Protein AF-A0A1H0LGU5-F1 (afdb_monomer_lite)

Structure (mmCIF, N/CA/C/O backbone):
data_AF-A0A1H0LGU5-F1
#
_entry.id   AF-A0A1H0LGU5-F1
#
loop_
_atom_site.group_PDB
_atom_site.id
_atom_site.type_symbol
_atom_site.label_atom_id
_atom_site.label_alt_id
_atom_site.label_comp_id
_atom_site.label_asym_id
_atom_site.label_entity_id
_atom_site.label_seq_id
_atom_site.pdbx_PDB_ins_code
_atom_site.Cartn_x
_atom_site.Cartn_y
_atom_site.Cartn_z
_atom_site.occupancy
_atom_site.B_iso_or_equiv
_atom_site.auth_seq_id
_atom_site.auth_comp_id
_atom_site.auth_asym_id
_atom_site.auth_atom_id
_atom_site.pdbx_PDB_model_num
ATOM 1 N N . MET A 1 1 ? 8.997 0.614 30.401 1.00 44.19 1 MET A N 1
ATOM 2 C CA . MET A 1 1 ? 10.404 0.954 30.107 1.00 44.19 1 MET A CA 1
ATOM 3 C C . MET A 1 1 ? 10.464 1.225 28.614 1.00 44.19 1 MET A C 1
ATOM 5 O O . MET A 1 1 ? 10.147 0.310 27.880 1.00 44.19 1 MET A O 1
ATOM 9 N N . THR A 1 2 ? 10.720 2.488 28.237 1.00 56.44 2 THR A N 1
ATOM 10 C CA . THR A 1 2 ? 11.007 3.016 26.876 1.00 56.44 2 THR A CA 1
ATOM 11 C C . THR A 1 2 ? 10.211 2.429 25.702 1.00 56.44 2 THR A C 1
ATOM 13 O O . THR A 1 2 ? 10.693 1.508 25.062 1.00 56.44 2 THR A O 1
ATOM 16 N N . GLU A 1 3 ? 9.009 2.961 25.423 1.00 60.22 3 GLU A N 1
ATOM 17 C CA . GLU A 1 3 ? 8.250 2.603 24.198 1.00 60.22 3 GLU A CA 1
ATOM 18 C C . GLU A 1 3 ? 7.376 3.739 23.619 1.00 60.22 3 GLU A C 1
ATOM 20 O O . GLU A 1 3 ? 6.592 3.506 22.709 1.00 60.22 3 GLU A O 1
ATOM 25 N N . GLY A 1 4 ? 7.431 4.971 24.140 1.00 62.78 4 GLY A N 1
ATOM 26 C CA . GLY A 1 4 ? 6.508 6.048 23.725 1.00 62.78 4 GLY A CA 1
ATOM 27 C C . GLY A 1 4 ? 7.136 7.078 22.775 1.00 62.78 4 GLY A C 1
ATOM 28 O O . GLY A 1 4 ? 6.604 7.300 21.689 1.00 62.78 4 GLY A O 1
ATOM 29 N N . PRO A 1 5 ? 8.253 7.729 23.160 1.00 70.88 5 PRO A N 1
ATOM 30 C CA . PRO A 1 5 ? 8.891 8.771 22.342 1.00 70.88 5 PRO A CA 1
ATOM 31 C C . PRO A 1 5 ? 10.078 8.277 21.498 1.00 70.88 5 PRO A C 1
ATOM 33 O O . PRO A 1 5 ? 10.444 8.903 20.507 1.00 70.88 5 PRO A O 1
ATOM 36 N N . ASP A 1 6 ? 10.709 7.178 21.899 1.00 84.12 6 ASP A N 1
ATOM 37 C CA . ASP A 1 6 ? 11.930 6.635 21.303 1.00 84.12 6 ASP A CA 1
ATOM 38 C C . ASP A 1 6 ? 11.674 5.921 19.977 1.00 84.12 6 ASP A C 1
ATOM 40 O O . ASP A 1 6 ? 12.372 6.203 19.005 1.00 84.12 6 ASP A O 1
ATOM 44 N N . TRP A 1 7 ? 10.637 5.084 19.891 1.00 85.38 7 TRP A N 1
ATOM 45 C CA . TRP A 1 7 ? 10.238 4.456 18.627 1.00 85.38 7 TRP A CA 1
ATOM 46 C C . TRP A 1 7 ? 9.805 5.499 17.589 1.00 85.38 7 TRP A C 1
ATOM 48 O O . TRP A 1 7 ? 10.097 5.335 16.408 1.00 85.38 7 TRP A O 1
ATOM 58 N N . LEU A 1 8 ? 9.149 6.589 18.015 1.00 85.88 8 LEU A N 1
ATOM 59 C CA . LEU A 1 8 ? 8.695 7.657 17.123 1.00 85.88 8 LEU A CA 1
ATOM 60 C C . LEU A 1 8 ? 9.889 8.409 16.533 1.00 85.88 8 LEU A C 1
ATOM 62 O O . LEU A 1 8 ? 9.930 8.682 15.334 1.00 85.88 8 LEU A O 1
ATOM 66 N N . GLU A 1 9 ? 10.889 8.704 17.359 1.00 88.88 9 GLU A N 1
ATOM 67 C CA . GLU A 1 9 ? 12.146 9.295 16.908 1.00 88.88 9 GLU A CA 1
ATOM 68 C C . GLU A 1 9 ? 12.919 8.332 15.990 1.00 88.88 9 GLU A C 1
ATOM 70 O O . GLU A 1 9 ? 13.473 8.742 14.969 1.00 88.88 9 GLU A O 1
ATOM 75 N N . GLN A 1 10 ? 12.903 7.033 16.291 1.00 88.56 10 GLN A N 1
ATOM 76 C CA . GLN A 1 10 ? 13.534 6.001 15.468 1.00 88.56 10 GLN A CA 1
ATOM 77 C C . GLN A 1 10 ? 12.836 5.849 14.108 1.00 88.56 10 GLN A C 1
ATOM 79 O O . GLN A 1 10 ? 13.504 5.807 13.073 1.00 88.56 10 GLN A O 1
ATOM 84 N N . ALA A 1 11 ? 11.502 5.882 14.090 1.00 88.25 11 ALA A N 1
ATOM 85 C CA . ALA A 1 11 ? 10.690 5.917 12.882 1.00 88.25 11 ALA A CA 1
ATOM 86 C C . ALA A 1 11 ? 10.959 7.193 12.075 1.00 88.25 11 ALA A C 1
ATOM 88 O O . ALA A 1 11 ? 11.183 7.127 10.868 1.00 88.25 11 ALA A O 1
ATOM 89 N N . ARG A 1 12 ? 11.033 8.356 12.732 1.00 89.81 12 ARG A N 1
ATOM 90 C CA . ARG A 1 12 ? 11.333 9.638 12.081 1.00 89.81 12 ARG A CA 1
ATOM 91 C C . ARG A 1 12 ? 12.711 9.636 11.425 1.00 89.81 12 ARG A C 1
ATOM 93 O O . ARG A 1 12 ? 12.847 10.105 10.292 1.00 89.81 12 ARG A O 1
ATOM 100 N N . ARG A 1 13 ? 13.725 9.083 12.092 1.00 91.25 13 ARG A N 1
ATOM 101 C CA . ARG A 1 13 ? 15.075 8.915 11.529 1.00 91.25 13 ARG A CA 1
ATOM 102 C C . ARG A 1 13 ? 15.078 7.971 10.338 1.00 91.25 13 ARG A C 1
ATOM 104 O O . ARG A 1 13 ? 15.709 8.287 9.333 1.00 91.25 13 ARG A O 1
ATOM 111 N N . LEU A 1 14 ? 14.342 6.865 10.419 1.00 89.12 14 LEU A N 1
ATOM 112 C CA . LEU A 1 14 ? 14.226 5.903 9.326 1.00 89.12 14 LEU A CA 1
ATOM 113 C C . LEU A 1 14 ? 13.540 6.520 8.100 1.00 89.12 14 LEU A C 1
ATOM 115 O O . LEU A 1 14 ? 14.070 6.424 6.996 1.00 89.12 14 LEU A O 1
ATOM 119 N N . VAL A 1 15 ? 12.427 7.234 8.293 1.00 91.25 15 VAL A N 1
ATOM 120 C CA . VAL A 1 15 ? 11.724 7.967 7.225 1.00 91.25 15 VAL A CA 1
ATOM 121 C C . VAL A 1 15 ? 12.622 9.041 6.609 1.00 91.25 15 VAL A C 1
ATOM 123 O O . VAL A 1 15 ? 12.689 9.168 5.387 1.00 91.25 15 VAL A O 1
ATOM 126 N N . THR A 1 16 ? 13.353 9.791 7.437 1.00 91.12 16 THR A N 1
ATOM 127 C CA . THR A 1 16 ? 14.267 10.840 6.961 1.00 91.12 16 THR A CA 1
ATOM 128 C C . THR A 1 16 ? 15.419 10.247 6.149 1.00 91.12 16 THR A C 1
ATOM 130 O O . THR A 1 16 ? 15.730 10.757 5.073 1.00 91.12 16 THR A O 1
ATOM 133 N N . GLY A 1 17 ? 16.019 9.152 6.623 1.00 90.88 17 GLY A N 1
ATOM 134 C CA . GLY A 1 17 ? 17.076 8.437 5.910 1.00 90.88 17 GLY A CA 1
ATOM 135 C C . GLY A 1 17 ? 16.588 7.881 4.574 1.00 90.88 17 GLY A C 1
ATOM 136 O O . GLY A 1 17 ? 17.214 8.120 3.545 1.00 90.88 17 GLY A O 1
ATOM 137 N N . LEU A 1 18 ? 15.414 7.241 4.564 1.00 87.50 18 LEU A N 1
ATOM 138 C CA . LEU A 1 18 ? 14.796 6.726 3.343 1.00 87.50 18 LEU A CA 1
ATOM 139 C C . LEU A 1 18 ? 14.527 7.846 2.327 1.00 87.50 18 LEU A C 1
ATOM 141 O O . LEU A 1 18 ? 14.843 7.696 1.148 1.00 87.50 18 LEU A O 1
ATOM 145 N N . GLY A 1 19 ? 14.003 8.990 2.779 1.00 82.06 19 GLY A N 1
ATOM 146 C CA . GLY A 1 19 ? 13.762 10.158 1.931 1.00 82.06 19 GLY A CA 1
ATOM 147 C C . GLY A 1 19 ? 15.044 10.751 1.338 1.00 82.06 19 GLY A C 1
ATOM 148 O O . GLY A 1 19 ? 15.054 11.155 0.176 1.00 82.06 19 GLY A O 1
ATOM 149 N N . GLN A 1 20 ? 16.146 10.762 2.095 1.00 83.44 20 GLN A N 1
ATOM 150 C CA . GLN A 1 20 ? 17.454 11.198 1.597 1.00 83.44 20 GLN A CA 1
ATOM 151 C C . GLN A 1 20 ? 17.989 10.259 0.511 1.00 83.44 20 GLN A C 1
ATOM 153 O O . GLN A 1 20 ? 18.450 10.750 -0.519 1.00 83.44 20 GLN A O 1
ATOM 158 N N . THR A 1 21 ? 17.877 8.941 0.705 1.00 79.62 21 THR A N 1
ATOM 159 C CA . THR A 1 21 ? 18.305 7.927 -0.274 1.00 79.62 21 THR A CA 1
ATOM 160 C C . THR A 1 21 ? 17.455 7.952 -1.546 1.00 79.62 21 THR A C 1
ATOM 162 O O . THR A 1 21 ? 17.991 7.881 -2.651 1.00 79.62 21 THR A O 1
ATOM 165 N N . LEU A 1 22 ? 16.132 8.104 -1.422 1.00 77.00 22 LEU A N 1
ATOM 166 C CA . LEU A 1 22 ? 15.253 8.273 -2.583 1.00 77.00 22 LEU A CA 1
ATOM 167 C C . LEU A 1 22 ? 15.563 9.581 -3.319 1.00 77.00 22 LEU A C 1
ATOM 169 O O . LEU A 1 22 ? 15.680 9.599 -4.541 1.00 77.00 22 LEU A O 1
ATOM 173 N N . GLY A 1 23 ? 15.731 10.676 -2.575 1.00 77.44 23 GLY A N 1
ATOM 174 C CA . GLY A 1 23 ? 16.036 11.987 -3.135 1.00 77.44 23 GLY A CA 1
ATOM 175 C C . GLY A 1 23 ? 17.388 12.034 -3.850 1.00 77.44 23 GLY A C 1
ATOM 176 O O . GLY A 1 23 ? 17.492 12.687 -4.887 1.00 77.44 23 GLY A O 1
ATOM 177 N N . SER A 1 24 ? 18.415 11.343 -3.340 1.00 77.38 24 SER A N 1
ATOM 178 C CA . SER A 1 24 ? 19.692 11.201 -4.049 1.00 77.38 24 SER A CA 1
ATOM 179 C C . SER A 1 24 ? 19.524 10.375 -5.318 1.00 77.38 24 SER A C 1
ATOM 181 O O . SER A 1 24 ? 19.890 10.861 -6.377 1.00 77.38 24 SER A O 1
ATOM 183 N N . ALA A 1 25 ? 18.854 9.220 -5.260 1.00 71.69 25 ALA A N 1
ATOM 184 C CA . ALA A 1 25 ? 18.624 8.380 -6.438 1.00 71.69 25 ALA A CA 1
ATOM 185 C C . ALA A 1 25 ? 17.852 9.105 -7.558 1.00 71.69 25 ALA A C 1
ATOM 187 O O . ALA A 1 25 ? 18.161 8.938 -8.737 1.00 71.69 25 ALA A O 1
ATOM 188 N N . VAL A 1 26 ? 16.872 9.944 -7.205 1.00 71.75 26 VAL A N 1
ATOM 189 C CA . VAL A 1 26 ? 16.137 10.777 -8.172 1.00 71.75 26 VAL A CA 1
ATOM 190 C C . VAL A 1 26 ? 17.032 11.863 -8.766 1.00 71.75 26 VAL A C 1
ATOM 192 O O . VAL A 1 26 ? 17.000 12.074 -9.976 1.00 71.75 26 VAL A O 1
ATOM 195 N N . ARG A 1 27 ? 17.841 12.549 -7.948 1.00 72.19 27 ARG A N 1
ATOM 196 C CA . ARG A 1 27 ? 18.778 13.575 -8.438 1.00 72.19 27 ARG A CA 1
ATOM 197 C C . ARG A 1 27 ? 19.869 12.980 -9.320 1.00 72.19 27 ARG A C 1
ATOM 199 O O . ARG A 1 27 ? 20.171 13.561 -10.354 1.00 72.19 27 ARG A O 1
ATOM 206 N N . ASP A 1 28 ? 20.399 11.820 -8.953 1.00 69.06 28 AS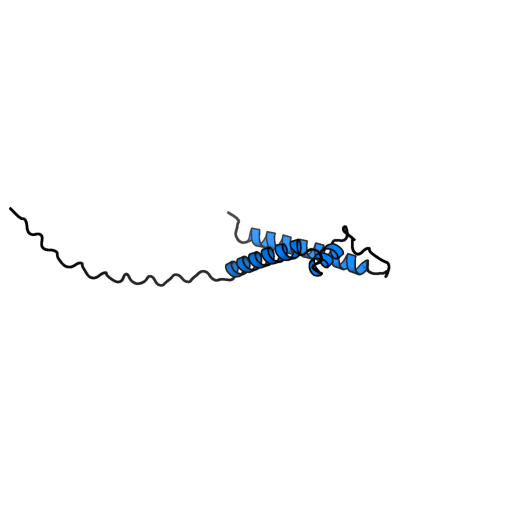P A N 1
ATOM 207 C CA . ASP A 1 28 ? 21.407 11.097 -9.725 1.00 69.06 28 ASP A CA 1
ATOM 208 C C . ASP A 1 28 ? 20.813 10.593 -11.048 1.00 69.06 28 ASP A C 1
ATOM 210 O O . ASP A 1 28 ? 21.428 10.734 -12.102 1.00 69.06 28 ASP A O 1
ATOM 214 N N . GLY A 1 29 ? 19.568 10.102 -11.025 1.00 62.66 29 GLY A N 1
ATOM 215 C CA . GLY A 1 29 ? 18.814 9.751 -12.230 1.00 62.66 29 GLY A CA 1
ATOM 216 C C . GLY A 1 29 ? 18.505 10.955 -13.129 1.00 62.66 29 GLY A C 1
ATOM 217 O O . GLY A 1 29 ? 18.566 10.838 -14.350 1.00 62.66 29 GLY A O 1
ATOM 218 N N . ALA A 1 30 ? 18.225 12.124 -12.546 1.00 60.59 30 ALA A N 1
ATOM 219 C CA . ALA A 1 30 ? 18.019 13.369 -13.285 1.00 60.59 30 ALA A CA 1
ATOM 220 C C . ALA A 1 30 ? 19.331 13.916 -13.879 1.00 60.59 30 ALA A C 1
ATOM 222 O O . ALA A 1 30 ? 19.338 14.385 -15.014 1.00 60.59 30 ALA A O 1
ATOM 223 N N . ALA A 1 31 ? 20.447 13.810 -13.151 1.00 59.88 31 ALA A N 1
AT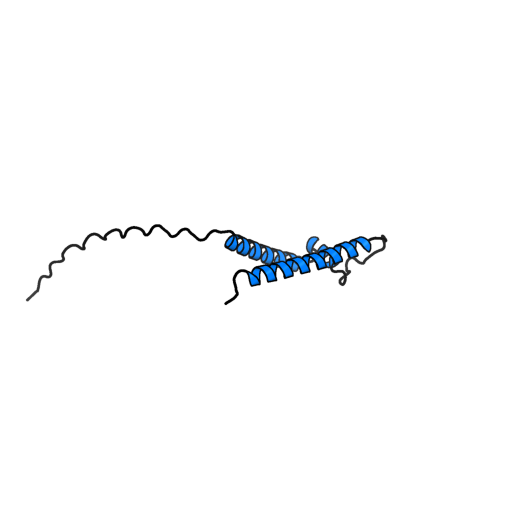OM 224 C CA . ALA A 1 31 ? 21.779 14.195 -13.620 1.00 59.88 31 ALA A CA 1
ATOM 225 C C . ALA A 1 31 ? 22.304 13.258 -14.723 1.00 59.88 31 ALA A C 1
ATOM 227 O O . ALA A 1 31 ? 23.002 13.705 -15.631 1.00 59.88 31 ALA A O 1
ATOM 228 N N . ALA A 1 32 ? 21.921 11.978 -14.692 1.00 58.00 32 ALA A N 1
ATOM 229 C CA . ALA A 1 32 ? 22.206 11.005 -15.746 1.00 58.00 32 ALA A CA 1
ATOM 230 C C . ALA A 1 32 ? 21.336 11.184 -17.012 1.00 58.00 32 ALA A C 1
ATOM 232 O O . ALA A 1 32 ? 21.626 10.575 -18.039 1.00 58.00 32 ALA A O 1
ATOM 233 N N . GLY A 1 33 ? 20.308 12.045 -16.984 1.00 49.88 33 GLY A N 1
ATOM 234 C CA . GLY A 1 33 ? 19.380 12.318 -18.095 1.00 49.88 33 GLY A CA 1
ATOM 235 C C . GLY A 1 33 ? 19.957 13.117 -19.275 1.00 49.88 33 GLY A C 1
ATOM 236 O O . GLY A 1 33 ? 19.204 13.696 -20.056 1.00 49.88 33 GLY A O 1
ATOM 237 N N . GLY A 1 34 ? 21.282 13.173 -19.414 1.00 47.56 34 GLY A N 1
ATOM 238 C CA . GLY A 1 34 ? 22.007 13.962 -20.409 1.00 47.56 34 GLY A CA 1
ATOM 239 C C . GLY A 1 34 ? 22.461 13.186 -21.650 1.00 47.56 34 GLY A C 1
ATOM 240 O O . GLY A 1 34 ? 23.610 13.338 -22.044 1.00 47.56 34 GLY A O 1
ATOM 241 N N . ALA A 1 35 ? 21.607 12.358 -22.261 1.00 48.47 35 ALA A N 1
ATOM 242 C CA . ALA A 1 35 ? 21.729 11.934 -23.665 1.00 48.47 35 ALA A CA 1
ATOM 243 C C . ALA A 1 35 ? 20.403 11.303 -24.150 1.00 48.47 35 ALA A C 1
ATOM 245 O O . ALA A 1 35 ? 19.966 10.306 -23.573 1.00 48.47 35 ALA A O 1
ATOM 246 N N . PRO A 1 36 ? 19.747 11.820 -25.208 1.00 49.12 36 PRO A N 1
ATOM 247 C CA . PRO A 1 36 ? 18.577 11.179 -25.801 1.00 49.12 36 PRO A CA 1
ATOM 248 C C . PRO A 1 36 ? 19.032 9.960 -26.616 1.00 49.12 36 PRO A C 1
ATOM 250 O O . PRO A 1 36 ? 19.245 10.032 -27.822 1.00 49.12 36 PRO A O 1
ATOM 253 N N . GLY A 1 37 ? 19.236 8.837 -25.930 1.00 50.75 37 GLY A N 1
ATOM 254 C CA . GLY A 1 37 ? 19.708 7.589 -26.517 1.00 50.75 37 GLY A CA 1
ATOM 255 C C . GLY A 1 37 ? 19.165 6.380 -25.763 1.00 50.75 37 GLY A C 1
ATOM 256 O O . GLY A 1 37 ? 19.805 5.883 -24.848 1.00 50.75 37 GLY A O 1
ATOM 257 N N . ALA A 1 38 ? 17.969 5.941 -26.164 1.00 54.31 38 ALA A N 1
ATOM 258 C CA . ALA A 1 38 ? 17.432 4.582 -26.046 1.00 54.31 38 ALA A CA 1
ATOM 259 C C . ALA A 1 38 ? 17.857 3.757 -24.812 1.00 54.31 38 ALA A C 1
ATOM 261 O O . ALA A 1 38 ? 18.577 2.764 -24.928 1.00 54.31 38 ALA A O 1
ATOM 262 N N . HIS A 1 39 ? 17.314 4.077 -23.636 1.00 56.91 39 HIS A N 1
ATOM 263 C CA . HIS A 1 39 ? 17.115 3.016 -22.652 1.00 56.91 39 HIS A CA 1
ATOM 264 C C . HIS A 1 39 ? 15.960 2.134 -23.146 1.00 56.91 39 HIS A C 1
ATOM 266 O O . HIS A 1 39 ? 14.891 2.675 -23.444 1.00 56.91 39 HIS A O 1
ATOM 272 N N . PRO A 1 40 ? 16.144 0.806 -23.275 1.00 58.53 40 PRO A N 1
ATOM 273 C CA . PRO A 1 40 ? 15.035 -0.078 -23.603 1.00 58.53 40 PRO A CA 1
ATOM 274 C C . PRO A 1 40 ? 13.938 0.117 -22.551 1.00 58.53 40 PRO A C 1
ATOM 276 O O . PRO A 1 40 ? 14.242 0.242 -21.362 1.00 58.53 40 PRO A O 1
ATOM 279 N N . ALA A 1 41 ? 12.670 0.148 -22.979 1.00 56.50 41 ALA A N 1
ATOM 280 C CA . ALA A 1 41 ? 11.519 0.273 -22.076 1.00 56.50 41 ALA A CA 1
ATOM 281 C C . ALA A 1 41 ? 11.547 -0.790 -20.955 1.00 56.50 41 ALA A C 1
ATOM 283 O O . ALA A 1 41 ? 11.048 -0.566 -19.858 1.00 56.50 41 ALA A O 1
ATOM 284 N N . ASP A 1 42 ? 12.249 -1.895 -21.206 1.00 57.22 42 ASP A N 1
ATOM 285 C CA . ASP A 1 42 ? 12.507 -3.005 -20.299 1.00 57.22 42 ASP A CA 1
ATOM 286 C C . ASP A 1 42 ? 13.701 -2.819 -19.346 1.00 57.22 42 ASP A C 1
ATOM 288 O O . ASP A 1 42 ? 14.267 -3.814 -18.891 1.00 57.22 42 ASP A O 1
ATOM 292 N N . CYS A 1 43 ? 14.155 -1.600 -19.036 1.00 68.62 43 CYS A N 1
ATOM 293 C CA . CYS A 1 43 ? 15.268 -1.414 -18.099 1.00 68.62 43 CYS A CA 1
ATOM 294 C C . CYS A 1 43 ? 14.876 -1.871 -16.677 1.00 68.62 43 CYS A C 1
ATOM 296 O O . CYS A 1 43 ? 14.310 -1.115 -15.890 1.00 68.62 43 CYS A O 1
ATOM 298 N N . ARG A 1 44 ? 15.189 -3.131 -16.341 1.00 65.25 44 ARG A N 1
ATOM 299 C CA . ARG A 1 44 ? 14.780 -3.791 -15.081 1.00 65.25 44 ARG A CA 1
ATOM 300 C C . ARG A 1 44 ? 15.666 -3.443 -13.886 1.00 65.25 44 ARG A C 1
ATOM 302 O O . ARG A 1 44 ? 15.308 -3.768 -12.757 1.00 65.25 44 ARG A O 1
ATOM 309 N N . TRP A 1 45 ? 16.812 -2.814 -14.148 1.00 70.44 45 TRP A N 1
ATOM 310 C CA . TRP A 1 45 ? 17.838 -2.488 -13.155 1.00 70.44 45 TRP A CA 1
ATOM 311 C C . TRP A 1 45 ? 17.706 -1.044 -12.645 1.00 70.44 45 TRP A C 1
ATOM 313 O O . TRP A 1 45 ? 18.014 -0.768 -11.491 1.00 70.44 45 TRP A O 1
ATOM 323 N N . CYS A 1 46 ? 17.193 -0.106 -13.447 1.00 75.38 46 CYS A N 1
ATOM 324 C CA . CYS A 1 46 ? 17.024 1.268 -12.977 1.00 75.38 46 CYS A CA 1
ATOM 325 C C . CYS A 1 46 ? 15.786 1.386 -12.058 1.00 75.38 46 CYS A C 1
ATOM 327 O O . CYS A 1 46 ? 14.665 1.179 -12.535 1.00 75.38 46 CYS A O 1
ATOM 329 N N . PRO A 1 47 ? 15.937 1.768 -10.772 1.00 71.62 47 PRO A N 1
ATOM 330 C CA . PRO A 1 47 ? 14.809 1.894 -9.845 1.00 71.62 47 PRO A CA 1
ATOM 331 C C . PRO A 1 47 ? 13.809 2.978 -10.273 1.00 71.62 47 PRO A C 1
ATOM 333 O O . PRO A 1 47 ? 12.614 2.844 -10.027 1.00 71.62 47 PRO A O 1
ATOM 336 N N . VAL A 1 48 ? 14.267 4.017 -10.982 1.00 76.56 48 VAL A N 1
ATOM 337 C CA . VAL A 1 48 ? 13.394 5.066 -11.532 1.00 76.56 48 VAL A CA 1
ATOM 338 C C . VAL A 1 48 ? 12.519 4.518 -12.665 1.00 76.56 48 VAL A C 1
ATOM 340 O O . VAL A 1 48 ? 11.319 4.779 -12.694 1.00 76.56 48 VAL A O 1
ATOM 343 N N . CYS A 1 49 ? 13.081 3.715 -13.575 1.00 76.12 49 CYS A N 1
ATOM 344 C CA . CYS A 1 49 ? 12.317 3.095 -14.662 1.00 76.12 49 CYS A CA 1
ATOM 345 C C . CYS A 1 49 ? 11.295 2.076 -14.138 1.00 76.12 49 CYS A C 1
ATOM 347 O O . CYS A 1 49 ? 10.181 2.026 -14.654 1.00 76.12 49 CYS A O 1
ATOM 349 N N . GLN A 1 50 ? 11.644 1.327 -13.087 1.00 76.00 50 GLN A N 1
ATOM 350 C CA . GLN A 1 50 ? 10.721 0.417 -12.400 1.00 76.00 50 GLN A CA 1
ATOM 351 C C . GLN A 1 50 ? 9.581 1.168 -11.698 1.00 76.00 50 GLN A C 1
ATOM 353 O O . GLN A 1 50 ? 8.427 0.769 -11.795 1.00 76.00 50 GLN A O 1
ATOM 358 N N . ALA A 1 51 ? 9.859 2.298 -11.043 1.00 75.81 51 ALA A N 1
ATOM 359 C CA . ALA A 1 51 ? 8.794 3.134 -10.487 1.00 75.81 51 ALA A CA 1
ATOM 360 C C . ALA A 1 51 ? 7.885 3.697 -11.595 1.00 75.81 51 ALA A C 1
ATOM 362 O O . ALA A 1 51 ? 6.661 3.692 -11.472 1.00 75.81 51 ALA A O 1
ATOM 363 N N . ALA A 1 52 ? 8.471 4.130 -12.714 1.00 77.19 52 ALA A N 1
ATOM 364 C CA . ALA A 1 52 ? 7.725 4.651 -13.853 1.00 77.19 52 ALA A CA 1
ATOM 365 C C . ALA A 1 52 ? 6.873 3.590 -14.573 1.00 77.19 52 ALA A C 1
ATOM 367 O O . ALA A 1 52 ? 5.861 3.957 -15.165 1.00 77.19 52 ALA A O 1
ATOM 368 N N . SER A 1 53 ? 7.252 2.306 -14.569 1.00 73.31 53 SER A N 1
ATOM 369 C CA . SER A 1 53 ? 6.435 1.228 -15.156 1.00 73.31 53 SER A CA 1
ATOM 370 C C . SER A 1 53 ? 5.220 0.901 -14.283 1.00 73.31 53 SER A C 1
ATOM 372 O O . SER A 1 53 ? 4.119 0.733 -14.806 1.00 73.31 53 SER A O 1
ATOM 374 N N . VAL A 1 54 ? 5.378 0.925 -12.954 1.00 75.12 54 VAL A N 1
ATOM 375 C CA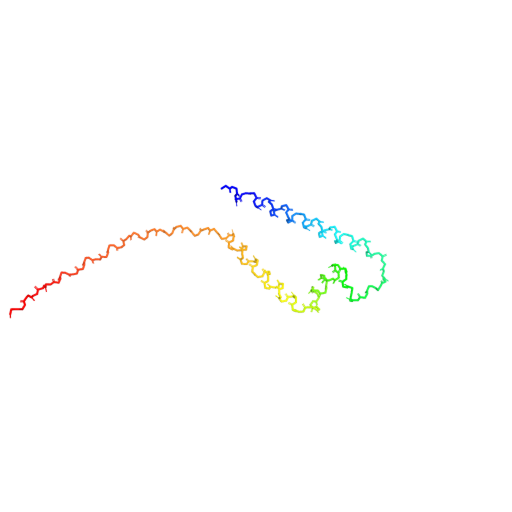 . VAL A 1 54 ? 4.259 0.808 -12.001 1.00 75.12 54 VAL A CA 1
ATOM 376 C C . VAL A 1 54 ? 3.300 1.995 -12.136 1.00 75.12 54 VAL A C 1
ATOM 378 O O . VAL A 1 54 ? 2.092 1.797 -12.246 1.00 75.12 54 VAL A O 1
ATOM 381 N N . LEU A 1 55 ? 3.820 3.228 -12.215 1.00 77.06 55 LEU A N 1
ATOM 382 C CA . LEU A 1 55 ? 3.003 4.436 -12.414 1.00 77.06 55 LEU A CA 1
ATOM 383 C C . LEU A 1 55 ? 2.275 4.458 -13.765 1.00 77.06 55 LEU A C 1
ATOM 385 O O . LEU A 1 55 ? 1.176 4.996 -13.858 1.00 77.06 55 LEU A O 1
ATOM 389 N N . ARG A 1 56 ? 2.873 3.876 -14.810 1.00 78.31 56 ARG A N 1
ATOM 390 C CA . ARG A 1 56 ? 2.242 3.728 -16.131 1.00 78.31 56 ARG A CA 1
ATOM 391 C C . ARG A 1 56 ? 1.223 2.589 -16.201 1.00 78.31 56 ARG A C 1
ATOM 393 O O . ARG A 1 56 ? 0.564 2.454 -17.226 1.00 78.31 56 ARG A O 1
ATOM 400 N N . GLY A 1 57 ? 1.078 1.790 -15.142 1.00 74.81 57 GLY A N 1
ATOM 401 C CA . GLY A 1 57 ? 0.147 0.662 -15.114 1.00 74.81 57 GLY A CA 1
ATOM 402 C C . GLY A 1 57 ? 0.594 -0.529 -15.966 1.00 74.81 57 GLY A C 1
ATOM 403 O O . GLY A 1 57 ? -0.215 -1.397 -16.270 1.00 74.81 57 GLY A O 1
ATOM 404 N N . GLU A 1 58 ? 1.879 -0.617 -16.330 1.00 78.81 58 GLU A N 1
ATOM 405 C CA . GLU A 1 58 ? 2.434 -1.771 -17.063 1.00 78.81 58 GLU A CA 1
ATOM 406 C C . GLU A 1 58 ? 2.495 -3.047 -16.192 1.00 78.81 58 GLU A C 1
ATOM 408 O O . GLU A 1 58 ? 2.828 -4.132 -16.671 1.00 78.81 58 GLU A O 1
ATOM 413 N N . ARG A 1 59 ? 2.190 -2.912 -14.894 1.00 75.38 59 ARG A N 1
ATOM 414 C CA . ARG A 1 59 ? 2.154 -3.969 -13.876 1.00 75.38 59 ARG A CA 1
ATOM 415 C C . ARG A 1 59 ? 0.869 -3.847 -13.043 1.00 75.38 59 ARG A C 1
ATOM 417 O O . ARG A 1 59 ? 0.953 -3.414 -11.892 1.00 75.38 59 ARG A O 1
ATOM 424 N N . PRO A 1 60 ? -0.307 -4.182 -13.600 1.00 74.25 60 PRO A N 1
ATOM 425 C CA . PRO A 1 60 ? -1.586 -3.979 -12.919 1.00 74.25 60 PRO A CA 1
ATOM 426 C C . PRO A 1 60 ? -1.646 -4.691 -11.560 1.00 74.25 60 PRO A C 1
ATOM 428 O O . PRO A 1 60 ? -2.138 -4.118 -10.597 1.00 74.25 60 PRO A O 1
ATOM 431 N N . GLU A 1 61 ? -1.023 -5.864 -11.429 1.00 77.00 61 GLU A N 1
ATOM 432 C CA . GLU A 1 61 ? -0.989 -6.621 -10.172 1.00 77.00 61 GLU A CA 1
ATOM 433 C C . GLU A 1 61 ? -0.225 -5.883 -9.059 1.00 77.00 61 GLU A C 1
ATOM 435 O O . GLU A 1 61 ? -0.580 -5.958 -7.884 1.00 77.00 61 GLU A O 1
ATOM 440 N N . VAL A 1 62 ? 0.839 -5.157 -9.421 1.00 81.88 62 VAL A N 1
ATOM 441 C CA . VAL A 1 62 ? 1.640 -4.371 -8.469 1.00 81.88 62 VAL A CA 1
ATOM 442 C C . VAL A 1 62 ? 0.905 -3.091 -8.091 1.00 81.88 62 VAL A C 1
ATOM 444 O O . VAL A 1 62 ? 0.957 -2.674 -6.936 1.00 81.88 62 VAL A O 1
ATOM 447 N N . THR A 1 63 ? 0.220 -2.473 -9.051 1.00 81.56 63 THR A N 1
ATOM 448 C CA . THR A 1 63 ? -0.586 -1.274 -8.817 1.00 81.56 63 THR A CA 1
ATOM 449 C C . THR A 1 63 ? -1.767 -1.567 -7.890 1.00 81.56 63 THR A C 1
ATOM 451 O O . THR A 1 63 ? -1.998 -0.787 -6.967 1.00 81.56 63 THR A O 1
ATOM 454 N N . ASP A 1 64 ? -2.448 -2.702 -8.062 1.00 84.69 64 ASP A N 1
ATOM 455 C CA . ASP A 1 64 ? -3.543 -3.127 -7.182 1.00 84.69 64 ASP A CA 1
ATOM 456 C C . ASP A 1 64 ? -3.041 -3.407 -5.759 1.00 84.69 64 ASP A C 1
ATOM 458 O O . ASP A 1 64 ? -3.548 -2.834 -4.794 1.00 84.69 64 ASP A O 1
ATOM 462 N N . ALA A 1 65 ? -1.960 -4.183 -5.616 1.00 85.44 65 ALA A N 1
ATOM 463 C CA . ALA A 1 65 ? -1.354 -4.434 -4.307 1.00 85.44 65 ALA A CA 1
ATOM 464 C C . ALA A 1 65 ? -0.881 -3.136 -3.622 1.00 85.44 65 ALA A C 1
ATOM 466 O O . ALA A 1 65 ? -0.993 -2.984 -2.405 1.00 85.44 65 ALA A O 1
ATOM 467 N N . LEU A 1 66 ? -0.367 -2.173 -4.395 1.00 85.38 66 LEU A N 1
ATOM 468 C CA . LEU A 1 66 ? 0.010 -0.858 -3.884 1.00 85.38 66 LEU A CA 1
ATOM 469 C C . LEU A 1 66 ? -1.214 -0.074 -3.395 1.00 85.38 66 LEU A C 1
ATOM 471 O O . LEU A 1 66 ? -1.141 0.563 -2.343 1.00 85.38 66 LEU A O 1
ATOM 475 N N . ALA A 1 67 ? -2.332 -0.125 -4.119 1.00 87.38 67 ALA A N 1
ATOM 476 C CA . ALA A 1 67 ? -3.577 0.519 -3.713 1.00 87.38 67 ALA A CA 1
ATOM 477 C C . ALA A 1 67 ? -4.116 -0.065 -2.396 1.00 87.38 67 ALA A C 1
ATOM 479 O O . ALA A 1 67 ? -4.518 0.699 -1.513 1.00 87.38 67 ALA A O 1
ATOM 480 N N . ASP A 1 68 ? -4.050 -1.385 -2.216 1.00 91.00 68 ASP A N 1
ATOM 481 C CA . ASP A 1 68 ? -4.444 -2.046 -0.967 1.00 91.00 68 ASP A CA 1
ATOM 482 C C . ASP A 1 68 ? -3.566 -1.606 0.211 1.00 91.00 68 ASP A C 1
ATOM 484 O O . ASP A 1 68 ? -4.074 -1.237 1.275 1.00 91.00 68 ASP A O 1
ATOM 488 N N . VAL A 1 69 ? -2.243 -1.561 0.016 1.00 92.94 69 VAL A N 1
ATOM 489 C CA . VAL A 1 69 ? -1.295 -1.094 1.042 1.00 92.94 69 VAL A CA 1
ATOM 490 C C . VAL A 1 69 ? -1.551 0.368 1.407 1.00 92.94 69 VAL A C 1
ATOM 492 O O . VAL A 1 69 ? -1.587 0.710 2.591 1.00 92.94 69 VAL A O 1
ATOM 495 N N . LEU A 1 70 ? -1.767 1.240 0.418 1.00 90.50 70 LEU A N 1
ATOM 496 C CA . LEU A 1 70 ? -2.092 2.649 0.653 1.00 90.50 70 LEU A CA 1
ATOM 497 C C . LEU A 1 70 ? -3.434 2.811 1.376 1.00 90.50 70 LEU A C 1
ATOM 499 O O . LEU A 1 70 ? -3.550 3.650 2.271 1.00 90.50 70 LEU A O 1
ATOM 503 N N . THR A 1 71 ? -4.427 1.985 1.047 1.00 92.69 71 THR A N 1
ATOM 504 C CA . THR A 1 71 ? -5.728 1.970 1.728 1.00 92.69 71 THR A CA 1
ATOM 505 C C . THR A 1 71 ? -5.579 1.568 3.195 1.00 92.69 71 THR A C 1
ATOM 507 O O . THR A 1 71 ? -6.093 2.260 4.078 1.00 92.69 71 THR A O 1
ATOM 510 N N . ALA A 1 72 ? -4.824 0.503 3.478 1.00 92.88 72 ALA A N 1
ATOM 511 C CA . ALA A 1 72 ? -4.538 0.060 4.841 1.00 92.88 72 ALA A CA 1
ATOM 512 C C . ALA A 1 72 ? -3.760 1.121 5.638 1.00 92.88 72 ALA A C 1
ATOM 514 O O . ALA A 1 72 ? -4.106 1.424 6.782 1.00 92.88 72 ALA A O 1
ATOM 515 N N . ALA A 1 73 ? -2.758 1.753 5.021 1.00 91.94 73 ALA A N 1
ATOM 516 C CA . ALA A 1 73 ? -2.002 2.842 5.631 1.00 91.94 73 ALA A CA 1
ATOM 517 C C . ALA A 1 73 ? -2.899 4.048 5.958 1.00 91.94 73 ALA A C 1
ATOM 519 O O . ALA A 1 73 ? -2.823 4.596 7.057 1.00 91.94 73 ALA A O 1
ATOM 520 N N . ALA A 1 74 ? -3.797 4.436 5.048 1.00 91.81 74 ALA A N 1
ATOM 521 C CA . ALA A 1 74 ? -4.750 5.520 5.280 1.00 91.81 74 ALA A CA 1
ATOM 522 C C . ALA A 1 74 ? -5.739 5.204 6.415 1.00 91.81 74 ALA A C 1
ATOM 524 O O . ALA A 1 74 ? -6.135 6.110 7.152 1.00 91.81 74 ALA A O 1
ATOM 525 N N . ALA A 1 75 ? -6.146 3.941 6.566 1.00 92.06 75 ALA A N 1
ATOM 526 C CA . ALA A 1 75 ? -6.979 3.501 7.682 1.00 92.06 75 ALA A CA 1
ATOM 527 C C . ALA A 1 75 ? -6.222 3.582 9.018 1.00 92.06 75 ALA A C 1
ATOM 529 O O . ALA A 1 75 ? -6.750 4.125 9.987 1.00 92.06 75 ALA A O 1
ATOM 530 N N . ALA A 1 76 ? -4.966 3.128 9.054 1.00 90.31 76 ALA A N 1
ATOM 531 C CA . ALA A 1 76 ? -4.121 3.221 10.242 1.00 90.31 76 ALA A CA 1
ATOM 532 C C . ALA A 1 76 ? -3.870 4.681 10.660 1.00 90.31 76 ALA A C 1
ATOM 534 O O . ALA A 1 76 ? -4.019 5.022 11.831 1.00 90.31 76 ALA A O 1
ATOM 535 N N . LEU A 1 77 ? -3.562 5.565 9.703 1.00 89.50 77 LEU A N 1
ATOM 536 C CA . LEU A 1 77 ? -3.372 6.996 9.965 1.00 89.50 77 LEU A CA 1
ATOM 537 C C . LEU A 1 77 ? -4.643 7.664 10.501 1.00 89.50 77 LEU A C 1
ATOM 539 O O . LEU A 1 77 ? -4.550 8.501 11.394 1.00 89.50 77 LEU A O 1
ATOM 543 N N . ARG A 1 78 ? -5.827 7.276 10.007 1.00 89.25 78 ARG A N 1
ATOM 544 C CA . ARG A 1 78 ? -7.105 7.736 10.570 1.00 89.25 78 ARG A CA 1
ATOM 545 C C . ARG A 1 78 ? -7.287 7.280 12.013 1.00 89.25 78 ARG A C 1
ATOM 547 O O . ARG A 1 78 ? -7.637 8.101 12.846 1.00 89.25 78 ARG A O 1
ATOM 554 N N . GLY A 1 79 ? -6.967 6.024 12.320 1.00 88.69 79 GLY A N 1
ATOM 555 C CA . GLY A 1 79 ? -7.007 5.520 13.696 1.00 88.69 79 GLY A CA 1
ATOM 556 C C . GLY A 1 79 ? -6.071 6.269 14.650 1.00 88.69 79 GLY A C 1
ATOM 557 O O . GLY A 1 79 ? -6.408 6.448 15.812 1.00 88.69 79 GLY A O 1
ATOM 558 N N . LEU A 1 80 ? -4.921 6.747 14.163 1.00 85.88 80 LEU A N 1
ATOM 559 C CA . LEU A 1 80 ? -3.997 7.576 14.948 1.00 85.88 80 LEU A CA 1
ATOM 560 C C . LEU A 1 80 ? -4.462 9.033 15.096 1.00 85.88 80 LEU A C 1
ATOM 562 O O . LEU A 1 80 ? -4.076 9.698 16.055 1.00 85.88 80 LEU A O 1
ATOM 566 N N . ALA A 1 81 ? -5.227 9.545 14.130 1.00 88.69 81 ALA A N 1
ATOM 567 C CA . ALA A 1 81 ? -5.752 10.908 14.142 1.00 88.69 81 ALA A CA 1
ATOM 568 C C . ALA A 1 81 ? -7.049 11.040 14.956 1.00 88.69 81 ALA A C 1
ATOM 570 O O . ALA A 1 81 ? -7.362 12.138 15.416 1.00 88.69 81 ALA A O 1
ATOM 571 N N . GLU A 1 82 ? -7.798 9.946 15.120 1.00 85.50 82 GLU A N 1
ATOM 572 C CA . GLU A 1 82 ? -9.024 9.921 15.911 1.00 85.50 82 GLU A CA 1
ATOM 573 C C . GLU A 1 82 ? -8.681 10.130 17.399 1.00 85.50 82 GLU A C 1
ATOM 575 O O . GLU A 1 82 ? -7.920 9.346 17.979 1.00 85.50 82 GLU A O 1
ATOM 580 N N . PRO A 1 83 ? -9.207 11.183 18.050 1.00 75.06 83 PRO A N 1
A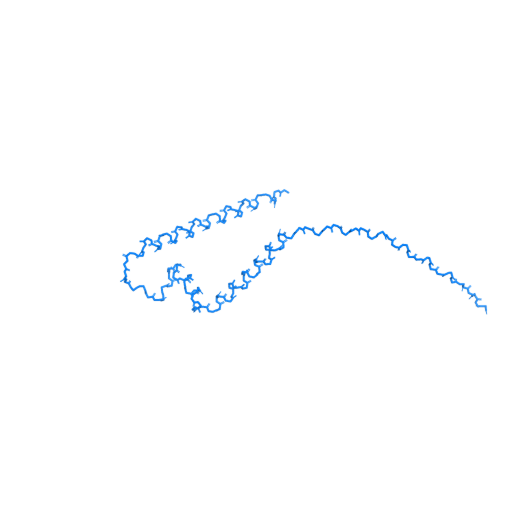TOM 581 C CA . PRO A 1 83 ? -9.060 11.328 19.488 1.00 75.06 83 PRO A CA 1
ATOM 582 C C . PRO A 1 83 ? -9.762 10.156 20.193 1.00 75.06 83 PRO A C 1
ATOM 584 O O . PRO A 1 83 ? -10.774 9.657 19.692 1.00 75.06 83 PRO A O 1
ATOM 587 N N . PRO A 1 84 ? -9.262 9.704 21.360 1.00 76.75 84 PRO A N 1
ATOM 588 C CA . PRO A 1 84 ? -9.930 8.648 22.105 1.00 76.75 84 PRO A CA 1
ATOM 589 C C . PRO A 1 84 ? -11.384 9.061 22.364 1.00 76.75 84 PRO A C 1
ATOM 591 O O . PRO A 1 84 ? -11.624 10.235 22.679 1.00 76.75 84 PRO A O 1
ATOM 594 N N . PRO A 1 85 ? -12.351 8.132 22.227 1.00 75.56 85 PRO A N 1
ATOM 595 C CA . PRO A 1 85 ? -13.737 8.445 22.520 1.00 75.56 85 PRO A CA 1
ATOM 596 C C . PRO A 1 85 ? -13.800 9.017 23.933 1.00 75.56 85 PRO A C 1
ATOM 598 O O . PRO A 1 85 ? -13.235 8.443 24.870 1.00 75.56 85 PRO A O 1
ATOM 601 N N . ALA A 1 86 ? -14.445 10.178 24.070 1.00 76.38 86 ALA A N 1
ATOM 602 C CA . ALA A 1 86 ? -14.718 10.736 25.382 1.00 76.38 86 ALA A CA 1
ATOM 603 C C . ALA A 1 86 ? -15.420 9.649 26.209 1.00 76.38 86 ALA A C 1
ATOM 605 O O . ALA A 1 86 ? -16.278 8.950 25.653 1.00 76.38 86 ALA A O 1
ATOM 606 N N . PRO A 1 87 ? -15.054 9.466 27.493 1.00 71.50 87 PRO A N 1
ATOM 607 C CA . PRO A 1 87 ? -15.767 8.525 28.339 1.00 71.50 87 PRO A CA 1
ATOM 608 C C . PRO A 1 87 ? -17.250 8.861 28.228 1.00 71.50 87 PRO A C 1
ATOM 610 O O . PRO A 1 87 ? -17.638 10.022 28.397 1.00 71.50 87 PRO A O 1
ATOM 613 N N . ALA A 1 88 ? -18.055 7.865 27.847 1.00 71.69 88 ALA A N 1
ATOM 614 C CA . ALA A 1 88 ? -19.496 8.025 27.864 1.00 71.69 88 ALA A CA 1
ATOM 615 C C . ALA A 1 88 ? -19.855 8.542 29.263 1.00 71.69 88 ALA A C 1
ATOM 617 O O . ALA A 1 88 ? -19.311 8.003 30.235 1.00 71.69 88 ALA A O 1
ATOM 618 N N . PRO A 1 89 ? -20.695 9.587 29.394 1.00 66.50 89 PRO A N 1
ATOM 619 C CA . PRO A 1 89 ? -21.243 9.903 30.699 1.00 66.50 89 PRO A CA 1
ATOM 620 C C . PRO A 1 89 ? -21.826 8.594 31.221 1.00 66.50 89 PRO A C 1
ATOM 622 O O . PRO A 1 89 ? -22.614 7.966 30.510 1.00 66.50 89 PRO A O 1
ATOM 625 N N . GLU A 1 90 ? -21.350 8.138 32.384 1.00 60.19 90 GLU A N 1
ATOM 626 C CA . GLU A 1 90 ? -21.970 7.029 33.096 1.00 60.19 90 GLU A CA 1
ATOM 627 C C . GLU A 1 90 ? -23.453 7.359 33.101 1.00 60.19 90 GLU A C 1
ATOM 629 O O . GLU A 1 90 ? -23.866 8.361 33.693 1.00 60.19 90 GLU A O 1
ATOM 634 N N . ALA A 1 91 ? -24.230 6.602 32.321 1.00 57.38 91 ALA A N 1
ATOM 635 C CA . A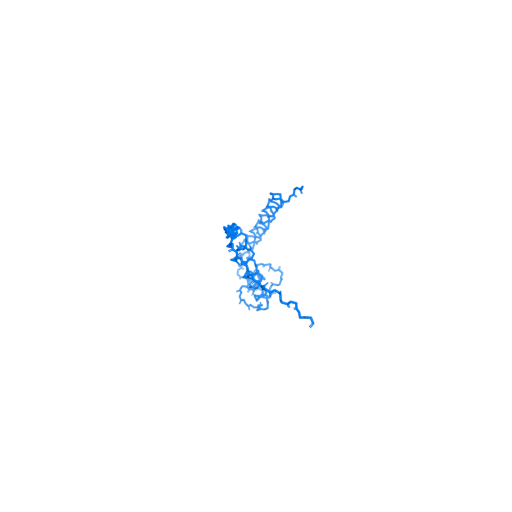LA A 1 91 ? -25.668 6.667 32.401 1.00 57.38 91 ALA A CA 1
ATOM 636 C C . ALA A 1 91 ? -25.938 6.405 33.874 1.00 57.38 91 ALA A C 1
ATOM 638 O O . ALA A 1 91 ? -25.644 5.310 34.362 1.00 57.38 91 ALA A O 1
ATOM 639 N N . ALA A 1 92 ? -26.334 7.460 34.593 1.00 56.59 92 ALA A N 1
ATOM 640 C CA . ALA A 1 92 ? -26.775 7.359 35.965 1.00 56.59 92 ALA A CA 1
ATOM 641 C C . ALA A 1 92 ? -27.690 6.147 35.983 1.00 56.59 92 ALA A C 1
ATOM 643 O O . ALA A 1 92 ? -28.632 6.122 35.191 1.00 56.59 92 ALA A O 1
ATOM 644 N N . ALA A 1 93 ? -27.301 5.122 36.745 1.00 59.00 93 ALA A N 1
ATOM 645 C CA . ALA A 1 93 ? -28.015 3.864 36.812 1.00 59.00 93 ALA A CA 1
ATOM 646 C C . ALA A 1 93 ? -29.498 4.201 36.928 1.00 59.00 93 ALA A C 1
ATOM 648 O O . ALA A 1 93 ? -29.925 4.777 37.929 1.00 59.00 93 ALA A O 1
ATOM 649 N N . GLU A 1 94 ? -30.241 3.967 35.850 1.00 59.12 94 GLU A N 1
ATOM 650 C CA . GLU A 1 94 ? -31.676 4.149 35.856 1.00 59.12 94 GLU A CA 1
ATOM 651 C C . GLU A 1 94 ? -32.146 3.070 36.823 1.00 59.12 94 GLU A C 1
ATOM 653 O O . GLU A 1 94 ? -32.024 1.881 36.529 1.00 59.12 94 GLU A O 1
ATOM 658 N N . GLU A 1 95 ? -32.487 3.488 38.046 1.00 61.97 95 GLU A N 1
ATOM 659 C CA . GLU A 1 95 ? -33.006 2.619 39.094 1.00 61.97 95 GLU A CA 1
ATOM 660 C C . GLU A 1 95 ? -34.148 1.816 38.480 1.00 61.97 95 GLU A C 1
ATOM 662 O O . GLU A 1 95 ? -35.229 2.340 38.204 1.00 61.97 95 GLU A O 1
ATOM 667 N N . GLU A 1 96 ? -33.870 0.544 38.202 1.00 66.44 96 GLU A N 1
ATOM 668 C CA . GLU A 1 96 ? -34.861 -0.389 37.706 1.00 66.44 96 GLU A CA 1
ATOM 669 C C . GLU A 1 96 ? -36.000 -0.409 38.739 1.00 66.44 96 GLU A C 1
ATOM 671 O O . GLU A 1 96 ? -35.738 -0.612 39.933 1.00 66.44 96 GLU A O 1
ATOM 676 N N . PRO A 1 97 ? -37.254 -0.119 38.341 1.00 73.12 97 PRO A N 1
ATOM 677 C CA . PRO A 1 97 ? -38.349 -0.019 39.292 1.00 73.12 97 PRO A CA 1
ATOM 678 C C . PRO A 1 97 ? -38.474 -1.341 40.061 1.00 73.12 97 PRO A C 1
ATOM 680 O O . PRO A 1 97 ? -38.361 -2.412 39.457 1.00 73.12 97 PRO A O 1
ATOM 683 N N . PRO A 1 98 ? -38.694 -1.298 41.388 1.00 75.81 98 PRO A N 1
ATOM 684 C CA . PRO A 1 98 ? -38.675 -2.496 4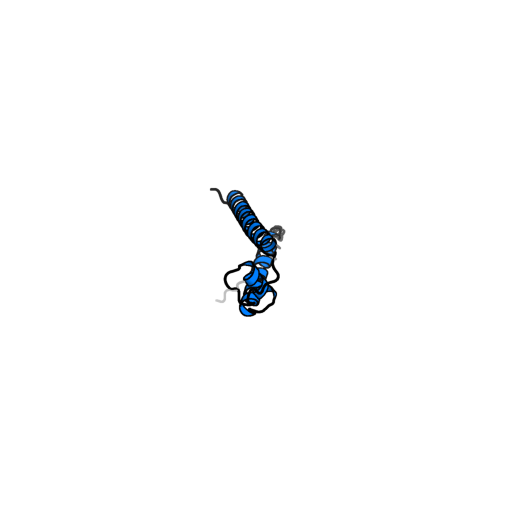2.213 1.00 75.81 98 PRO A CA 1
ATOM 685 C C . PRO A 1 98 ? -39.691 -3.512 41.690 1.00 75.81 98 PRO A C 1
ATOM 687 O O . PRO A 1 98 ? -40.858 -3.182 41.459 1.00 75.81 98 PRO A O 1
ATOM 690 N N . ALA A 1 99 ? -39.232 -4.752 41.499 1.00 78.31 99 ALA A N 1
ATOM 691 C CA . ALA A 1 99 ? -40.064 -5.834 40.993 1.00 78.31 99 ALA A CA 1
ATOM 692 C C . ALA A 1 99 ? -41.341 -5.987 41.849 1.00 78.31 99 ALA A C 1
ATOM 694 O O . ALA A 1 99 ? -41.267 -5.927 43.083 1.00 78.31 99 ALA A O 1
ATOM 695 N N . PRO A 1 100 ? -42.517 -6.186 41.225 1.00 80.19 100 PRO A N 1
ATOM 696 C CA . PRO A 1 100 ? -43.778 -6.266 41.951 1.00 80.19 100 PRO A CA 1
ATOM 697 C C . PRO A 1 100 ? -43.783 -7.468 42.912 1.00 80.19 100 PRO A C 1
ATOM 699 O O . PRO A 1 100 ? -43.290 -8.545 42.558 1.00 80.19 100 PRO A O 1
ATOM 702 N N . PRO A 1 101 ? -44.351 -7.326 44.123 1.00 81.25 101 PRO A N 1
ATOM 703 C CA . PRO A 1 101 ? -44.358 -8.399 45.108 1.00 81.25 101 PRO A CA 1
ATOM 704 C C . PRO A 1 101 ? -45.212 -9.576 44.621 1.00 81.25 101 PRO A C 1
ATOM 706 O O . PRO A 1 101 ? -46.417 -9.448 44.407 1.00 81.25 101 PRO A O 1
ATOM 709 N N . VAL A 1 102 ? -44.589 -10.746 44.478 1.00 84.75 102 VAL A N 1
ATOM 710 C CA . VAL A 1 102 ? -45.272 -12.007 44.166 1.00 84.75 102 VAL A CA 1
ATOM 711 C C . VAL A 1 102 ? -45.703 -12.708 45.454 1.00 84.75 102 VAL A C 1
ATOM 713 O O . VAL A 1 102 ? -44.875 -13.053 46.297 1.00 84.75 102 VAL A O 1
ATOM 716 N N . GLN A 1 103 ? -47.008 -12.935 45.613 1.00 83.38 103 GLN A N 1
ATOM 717 C CA . GLN A 1 103 ? -47.545 -13.709 46.733 1.00 83.38 103 GLN A CA 1
ATOM 718 C C . GLN A 1 103 ? -47.392 -15.207 46.454 1.00 83.38 103 GLN A C 1
ATOM 720 O O . GLN A 1 103 ? -47.926 -15.717 45.470 1.00 83.38 103 GLN A O 1
ATOM 725 N N . ARG A 1 104 ? -46.662 -15.914 47.323 1.00 82.44 104 ARG A N 1
ATOM 726 C CA . ARG A 1 104 ? -46.560 -17.378 47.288 1.00 82.44 104 ARG A CA 1
ATOM 727 C C . ARG A 1 104 ? -47.701 -17.971 48.107 1.00 82.44 104 ARG A C 1
ATOM 729 O O . ARG A 1 104 ? -47.786 -17.722 49.306 1.00 82.44 104 ARG A O 1
ATOM 736 N N . ILE A 1 105 ? -48.579 -18.717 47.445 1.00 83.69 105 ILE A N 1
ATOM 737 C CA . ILE A 1 105 ? -49.664 -19.466 48.082 1.00 83.69 105 ILE A CA 1
ATOM 738 C C . ILE A 1 105 ? -49.184 -20.910 48.214 1.00 83.69 105 ILE A C 1
ATOM 740 O O . ILE A 1 105 ? -48.916 -21.560 47.205 1.00 83.69 105 ILE A O 1
ATOM 744 N N . GLU A 1 106 ? -49.058 -21.388 49.448 1.00 71.88 106 GLU A N 1
ATOM 745 C CA . GLU A 1 106 ? -48.765 -22.793 49.737 1.00 71.88 106 GLU A CA 1
ATOM 746 C C . GLU A 1 106 ? -50.043 -23.617 49.545 1.00 71.88 106 GLU A C 1
ATOM 748 O O . GLU A 1 106 ? -51.096 -23.285 50.097 1.00 71.88 106 GLU A O 1
ATOM 753 N N . ILE A 1 107 ? -49.956 -24.675 48.740 1.00 70.62 107 ILE A N 1
ATOM 754 C CA . ILE A 1 107 ? -51.057 -25.615 48.512 1.00 70.62 107 ILE A CA 1
ATOM 755 C C . ILE A 1 107 ? -50.783 -26.845 49.381 1.00 70.62 107 ILE A C 1
ATOM 757 O O . ILE A 1 107 ? -49.767 -27.513 49.186 1.00 70.62 107 ILE A O 1
ATOM 761 N N . ALA A 1 108 ? -51.669 -27.085 50.351 1.00 69.94 108 ALA A N 1
ATOM 762 C CA . ALA A 1 108 ? -51.648 -28.232 51.262 1.00 69.94 108 ALA A CA 1
ATOM 763 C C . ALA A 1 108 ? -52.288 -29.483 50.646 1.00 69.94 108 ALA A C 1
ATOM 765 O O . ALA A 1 108 ? -53.246 -29.324 49.852 1.00 69.94 108 ALA A O 1
#

Secondary structure (DSSP, 8-state):
---SSHHHHHHHHHHHHHHHHHHHHHHHHHHT--------TT--S-HHHHHHHHHTTS-HHHHHHHHHHHHHHHHHHHHHHSPPPPPPP------PPPPPPPPPPP--

Radius of gyration: 30.85 Å; chains: 1; bounding box: 74×42×78 Å

Foldseek 3Di:
DDDDVVVVVVVVVVVVVVCVVVVVLVVVVVVVPPDPDDDDLPPVPRVVSVVVCLVVCVPVVVVVVVVVVVVVVVVVVVVVVDDDPDPDPPPPPPPDPPDDDDDDDDDD

pLDDT: mean 75.23, std 12.46, range [44.19, 92.94]

Sequence (108 aa):
MTEGPDWLEQARRLVTGLGQTLGSAVRDGAAAGGAPGAHPADCRWCPVCQAASVLRGERPEVTDALADVLTAAAAALRGLAEPPPAPAPEAAAEEEPPAPPVQRIEIA